Protein AF-A0A960SHI4-F1 (afdb_monomer)

pLDDT: mean 89.08, std 7.92, range [52.72, 95.56]

Nearest PDB structures (foldseek):
  7mfm-assembly1_I  TM=9.361E-01  e=1.397E-05  Bacillus subtilis
  6s6s-assembly1_F  TM=9.380E-01  e=4.345E-03  Azospirillum brasilense
  8oh5-assembly1_C  TM=8.347E-01  e=2.510E-02  Sporomusa ovata DSM 2662
  7ljs-assembly1_B  TM=8.262E-01  e=5.623E-01  Sus scrofa
  7lju-assembly2_C  TM=8.975E-01  e=1.064E+00  Sus scrofa

Radius of gyration: 10.8 Å; Cα contacts (8 Å, |Δi|>4): 82; chains: 1; bounding box: 27×14×28 Å

Structure (mmCIF, N/CA/C/O backbone):
data_AF-A0A960SHI4-F1
#
_entry.id   AF-A0A960SHI4-F1
#
loop_
_atom_site.group_PDB
_atom_site.id
_atom_site.type_symbol
_atom_site.label_atom_id
_atom_site.label_alt_id
_atom_site.label_comp_id
_atom_site.label_asym_id
_atom_site.label_entity_id
_atom_site.label_seq_id
_atom_site.pdbx_PDB_ins_code
_atom_site.Cartn_x
_atom_site.Cartn_y
_atom_site.Cartn_z
_atom_site.occupancy
_atom_site.B_iso_or_equiv
_atom_site.auth_seq_id
_atom_site.auth_comp_id
_atom_site.auth_asym_id
_atom_site.auth_atom_id
_atom_site.pdbx_PDB_model_num
ATOM 1 N N . SER A 1 1 ? -2.856 -0.206 -15.590 1.00 52.72 1 SER A N 1
ATOM 2 C CA . SER A 1 1 ? -2.592 -0.498 -14.166 1.00 52.72 1 SER A CA 1
ATOM 3 C C . SER A 1 1 ? -3.663 -1.453 -13.672 1.00 52.72 1 SER A C 1
ATOM 5 O O . SER A 1 1 ? -4.827 -1.217 -13.972 1.00 52.72 1 SER A O 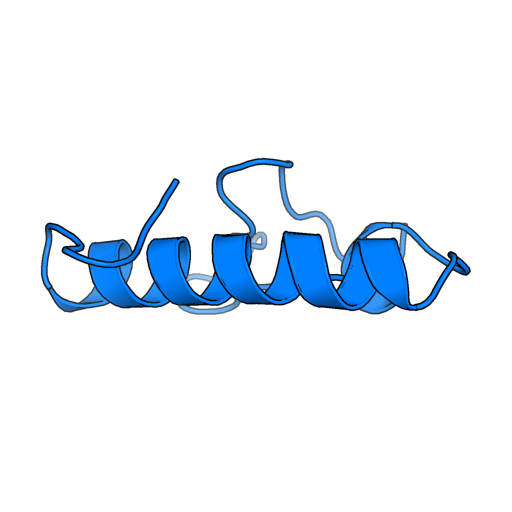1
ATOM 7 N N . ASN A 1 2 ? -3.270 -2.563 -13.034 1.00 69.06 2 ASN A N 1
ATOM 8 C CA . ASN A 1 2 ? -4.113 -3.762 -12.893 1.00 69.06 2 ASN A CA 1
ATOM 9 C C . ASN A 1 2 ? -5.354 -3.541 -12.005 1.00 69.06 2 ASN A C 1
ATOM 11 O O . ASN A 1 2 ? -6.436 -4.000 -12.353 1.00 69.06 2 ASN A O 1
ATOM 15 N N . ALA A 1 3 ? -5.235 -2.760 -10.932 1.00 78.38 3 ALA A N 1
ATOM 16 C CA . ALA A 1 3 ? -6.357 -2.270 -10.137 1.00 78.38 3 ALA A CA 1
ATOM 17 C C . ALA A 1 3 ? -6.392 -0.734 -10.149 1.00 78.38 3 ALA A C 1
ATOM 19 O O . ALA A 1 3 ? -5.362 -0.073 -9.983 1.00 78.38 3 ALA A O 1
ATOM 20 N N . LYS A 1 4 ? -7.585 -0.153 -10.329 1.00 77.50 4 LYS A N 1
ATOM 21 C CA . LYS A 1 4 ? -7.794 1.296 -10.214 1.00 77.50 4 LYS A CA 1
ATOM 22 C C . LYS A 1 4 ? -7.816 1.672 -8.735 1.00 77.50 4 LYS A C 1
ATOM 24 O O . LYS A 1 4 ? -8.854 1.532 -8.101 1.00 77.50 4 LYS A O 1
ATOM 29 N N . ALA 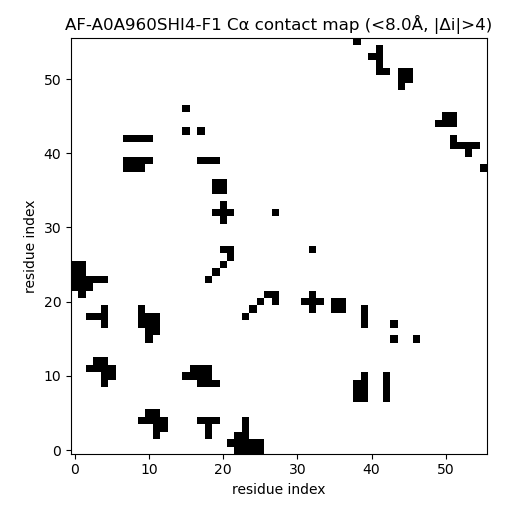A 1 5 ? -6.681 2.123 -8.212 1.00 81.69 5 ALA A N 1
ATOM 30 C CA . ALA A 1 5 ? -6.595 2.737 -6.894 1.00 81.69 5 ALA A CA 1
ATOM 31 C C . ALA A 1 5 ? -5.745 4.011 -6.947 1.00 81.69 5 ALA A C 1
ATOM 33 O O . ALA A 1 5 ? -4.608 3.996 -7.447 1.00 81.69 5 ALA A O 1
ATOM 34 N N . GLU A 1 6 ? -6.310 5.115 -6.455 1.00 81.44 6 GLU A N 1
ATOM 35 C CA . GLU A 1 6 ? -5.620 6.404 -6.430 1.00 81.44 6 GLU A CA 1
ATOM 36 C C . GLU A 1 6 ? -4.399 6.362 -5.513 1.00 81.44 6 GLU A C 1
ATOM 38 O O . GLU A 1 6 ? -4.375 5.698 -4.475 1.00 81.44 6 GLU A O 1
ATOM 43 N N . TYR A 1 7 ? -3.341 7.058 -5.924 1.00 75.38 7 TYR A N 1
ATOM 44 C CA . TYR A 1 7 ? -2.135 7.160 -5.114 1.00 75.38 7 TYR A CA 1
ATOM 45 C C . TYR A 1 7 ? -2.413 8.018 -3.877 1.00 75.38 7 TYR A C 1
ATOM 47 O O . TYR A 1 7 ? -2.904 9.133 -4.001 1.00 75.38 7 TYR A O 1
ATOM 55 N N . GLY A 1 8 ? -2.076 7.506 -2.692 1.00 74.94 8 GLY A N 1
ATOM 56 C CA . GLY A 1 8 ? -2.359 8.168 -1.415 1.00 74.94 8 GLY A CA 1
ATOM 57 C C . GLY A 1 8 ? -3.621 7.647 -0.728 1.00 74.94 8 GLY A C 1
ATOM 58 O O . GLY A 1 8 ? -3.619 7.5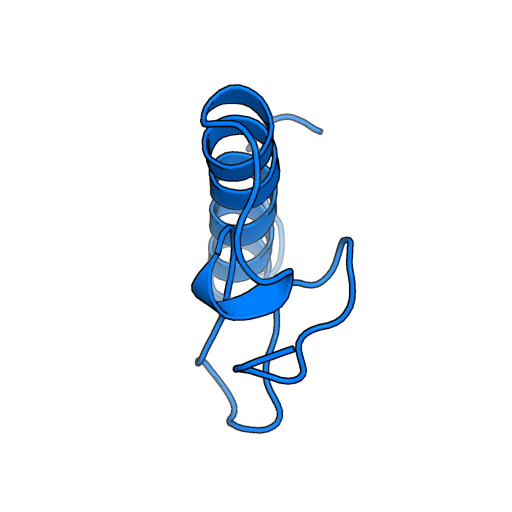35 0.495 1.00 74.94 8 GLY A O 1
ATOM 59 N N . GLU A 1 9 ? -4.638 7.239 -1.491 1.00 79.31 9 GLU A N 1
ATOM 60 C CA . GLU A 1 9 ? -5.850 6.605 -0.950 1.00 79.31 9 GLU A CA 1
ATOM 61 C C . GLU A 1 9 ? -5.797 5.078 -1.010 1.00 79.31 9 GLU A C 1
ATOM 63 O O . GLU A 1 9 ? -6.347 4.408 -0.144 1.00 79.31 9 GLU A O 1
ATOM 68 N N . TYR A 1 10 ? -5.140 4.513 -2.029 1.00 89.94 10 TYR A N 1
ATOM 69 C CA . TYR A 1 10 ? -4.963 3.070 -2.261 1.00 89.94 10 TYR A CA 1
ATOM 70 C C . TYR A 1 10 ? -6.261 2.252 -2.320 1.00 89.94 10 TYR A C 1
ATOM 72 O O . TYR A 1 10 ? -6.213 1.030 -2.445 1.00 89.94 10 TYR A O 1
ATOM 80 N N . ARG A 1 11 ? -7.415 2.912 -2.277 1.00 91.19 11 ARG A N 1
ATOM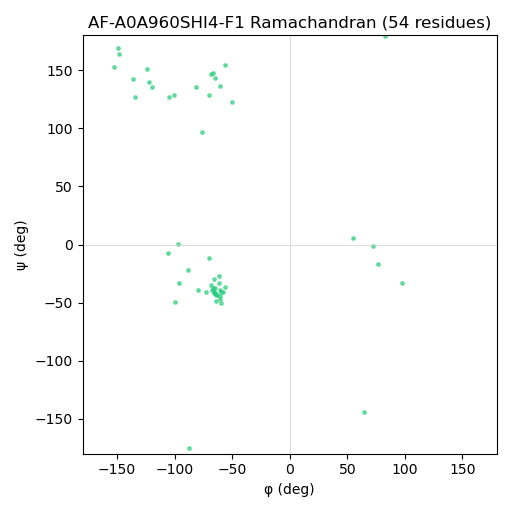 81 C CA . ARG A 1 11 ? -8.751 2.334 -2.306 1.00 91.19 11 ARG A CA 1
ATOM 82 C C . ARG A 1 11 ? -9.148 2.021 -3.743 1.00 91.19 11 ARG A C 1
ATOM 84 O O . ARG A 1 11 ? -8.923 2.825 -4.645 1.00 91.19 11 ARG A O 1
ATOM 91 N N . THR A 1 12 ? -9.726 0.846 -3.953 1.00 91.56 12 THR A N 1
ATOM 92 C CA . THR A 1 12 ? -10.254 0.443 -5.260 1.00 91.56 12 THR A CA 1
ATOM 93 C C . THR A 1 12 ? -11.699 0.911 -5.451 1.00 91.56 12 THR A C 1
ATOM 95 O O . THR A 1 12 ? -12.275 1.599 -4.610 1.00 91.56 12 THR A O 1
ATOM 98 N N . ASN A 1 13 ? -12.322 0.518 -6.561 1.00 88.69 13 ASN A N 1
ATOM 99 C CA . ASN A 1 13 ? -13.750 0.732 -6.788 1.00 88.69 13 ASN A CA 1
ATOM 100 C C . ASN A 1 13 ? -14.656 -0.134 -5.892 1.00 88.69 13 ASN A C 1
ATOM 102 O O . ASN A 1 13 ? -15.863 0.093 -5.873 1.00 88.69 13 ASN A O 1
ATOM 106 N N . VAL A 1 14 ? -14.104 -1.131 -5.195 1.00 91.38 14 VAL A N 1
ATOM 107 C CA . VAL A 1 14 ? -14.842 -1.972 -4.246 1.00 91.38 14 VAL A CA 1
ATOM 108 C C . VAL A 1 14 ? -14.549 -1.485 -2.829 1.00 91.38 14 VAL A C 1
ATOM 110 O O . VAL A 1 14 ? -13.390 -1.313 -2.447 1.00 91.38 14 VAL A O 1
ATOM 113 N N . ASP A 1 15 ? -15.608 -1.242 -2.057 1.00 91.75 15 ASP A N 1
ATOM 114 C CA . ASP A 1 15 ? -15.494 -0.791 -0.671 1.00 91.75 15 ASP A CA 1
ATOM 115 C C . ASP A 1 15 ? -14.733 -1.817 0.184 1.00 91.75 15 ASP A C 1
ATOM 117 O O 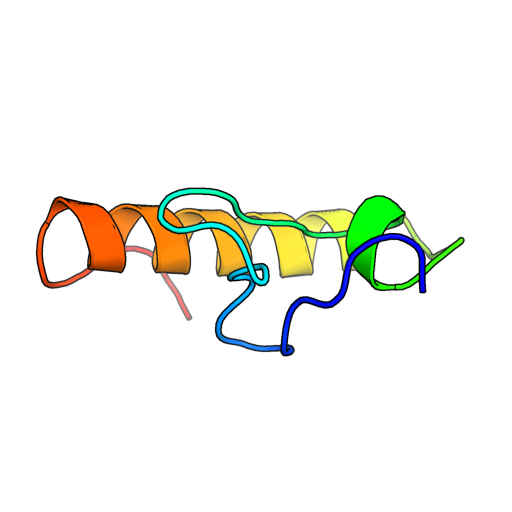. ASP A 1 15 ? -14.914 -3.024 0.028 1.00 91.75 15 ASP A O 1
ATOM 121 N N . GLY A 1 16 ? -13.825 -1.340 1.035 1.00 91.19 16 GLY A N 1
ATOM 122 C CA . GLY A 1 16 ? -12.942 -2.193 1.836 1.00 91.19 16 GLY A CA 1
ATOM 123 C C . GLY A 1 16 ? -11.815 -2.903 1.068 1.00 91.19 16 GLY A C 1
ATOM 124 O O . GLY A 1 16 ? -11.001 -3.581 1.694 1.00 91.19 16 GLY A O 1
ATOM 125 N N . VAL A 1 17 ? -11.709 -2.744 -0.258 1.00 93.25 17 VAL A N 1
ATOM 126 C CA . VAL A 1 17 ? -10.642 -3.360 -1.064 1.00 93.25 17 VAL A CA 1
ATOM 127 C C . VAL A 1 17 ? -9.603 -2.316 -1.461 1.00 93.25 17 VAL A C 1
ATOM 129 O O . VAL A 1 17 ? -9.927 -1.290 -2.066 1.00 93.25 17 VAL A O 1
ATOM 132 N N . PHE A 1 18 ? -8.336 -2.612 -1.170 1.00 94.06 18 PHE A N 1
ATOM 133 C CA . PHE A 1 18 ? -7.194 -1.727 -1.397 1.00 94.06 18 PHE A CA 1
ATOM 134 C C . PHE A 1 18 ? -6.129 -2.411 -2.262 1.00 94.06 18 PHE A C 1
ATOM 136 O O . PHE A 1 18 ? -5.985 -3.632 -2.232 1.00 94.06 18 PHE A O 1
ATOM 143 N N . ALA A 1 19 ? -5.370 -1.628 -3.028 1.00 94.19 19 ALA A N 1
ATOM 144 C CA . ALA A 1 19 ? -4.309 -2.124 -3.900 1.00 94.19 19 ALA A CA 1
ATOM 145 C C . ALA A 1 19 ? -3.047 -1.255 -3.805 1.00 94.19 19 ALA A C 1
ATOM 147 O O . ALA A 1 19 ? -3.125 -0.031 -3.734 1.00 94.19 19 ALA A O 1
ATOM 148 N N . ALA A 1 20 ? -1.877 -1.894 -3.860 1.00 94.25 20 ALA A N 1
ATOM 149 C CA . ALA A 1 20 ? -0.559 -1.261 -3.806 1.00 94.25 20 ALA A CA 1
ATOM 150 C C . ALA A 1 20 ? 0.464 -2.050 -4.638 1.00 94.25 20 ALA A C 1
ATOM 152 O O . ALA A 1 20 ? 0.229 -3.206 -4.996 1.00 94.25 20 ALA A O 1
ATOM 153 N N . GLY A 1 21 ? 1.604 -1.427 -4.939 1.00 92.06 21 GLY A N 1
ATOM 154 C CA . GLY A 1 21 ? 2.711 -2.068 -5.646 1.00 92.06 21 GLY A CA 1
ATOM 155 C C . GLY A 1 21 ? 2.326 -2.461 -7.070 1.00 92.06 21 GL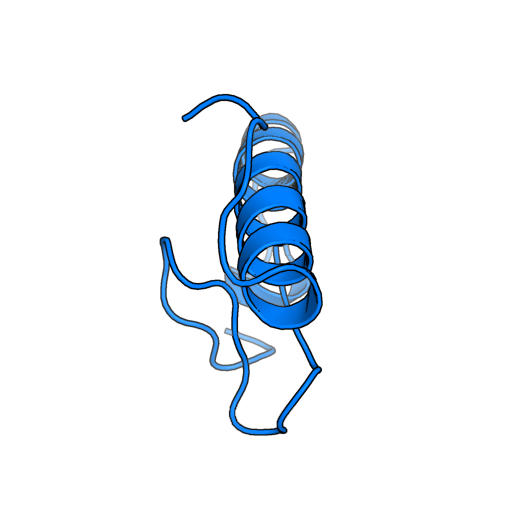Y A C 1
ATOM 156 O O . GLY A 1 21 ? 1.548 -1.765 -7.727 1.00 92.06 21 GLY A O 1
ATOM 157 N N . ASP A 1 22 ? 2.835 -3.592 -7.549 1.00 92.25 22 ASP A N 1
ATOM 158 C CA . ASP A 1 22 ? 2.649 -4.032 -8.937 1.00 92.25 22 ASP A CA 1
ATOM 159 C C . ASP A 1 22 ? 1.174 -4.270 -9.312 1.00 92.25 22 ASP A C 1
ATOM 161 O O . ASP A 1 22 ? 0.777 -4.075 -10.464 1.00 92.25 22 ASP A O 1
ATOM 165 N N . ALA A 1 23 ? 0.321 -4.600 -8.337 1.00 88.06 23 ALA A N 1
ATOM 166 C CA . ALA A 1 23 ? -1.123 -4.714 -8.541 1.00 88.06 23 ALA A CA 1
ATOM 167 C C . ALA A 1 23 ? -1.777 -3.362 -8.887 1.00 88.06 23 ALA A C 1
ATOM 169 O O . ALA A 1 23 ? -2.757 -3.309 -9.624 1.00 88.06 23 ALA A O 1
ATOM 170 N N . ARG A 1 24 ? -1.226 -2.247 -8.405 1.00 89.19 24 ARG A N 1
ATOM 171 C CA . ARG A 1 24 ? -1.755 -0.903 -8.664 1.00 89.19 24 ARG A CA 1
ATOM 172 C C . ARG A 1 24 ? -0.992 -0.191 -9.771 1.00 89.19 24 ARG A C 1
ATOM 174 O O . ARG A 1 24 ? -1.600 0.341 -10.691 1.00 89.19 24 ARG A O 1
ATOM 181 N N . ARG A 1 25 ? 0.337 -0.169 -9.698 1.00 84.12 25 ARG A N 1
ATOM 182 C CA . ARG A 1 25 ? 1.213 0.596 -10.597 1.00 84.12 25 ARG A CA 1
ATOM 183 C C . ARG A 1 25 ? 1.612 -0.185 -11.855 1.00 84.12 25 ARG A C 1
ATOM 185 O O . ARG A 1 25 ? 1.903 0.439 -12.871 1.00 84.12 25 ARG A O 1
ATOM 192 N N . GLY A 1 26 ? 1.543 -1.516 -11.832 1.00 86.19 26 GLY A N 1
ATOM 193 C CA . GLY A 1 26 ? 2.257 -2.360 -12.794 1.00 86.19 26 GLY A CA 1
ATOM 194 C C . GLY A 1 26 ? 3.714 -2.564 -12.369 1.00 86.19 26 GLY A C 1
ATOM 195 O O . GLY A 1 26 ? 4.124 -2.048 -11.331 1.00 86.19 26 GLY A O 1
ATOM 196 N N . GLN A 1 27 ? 4.471 -3.328 -13.157 1.00 88.12 27 GLN A N 1
ATOM 197 C CA . GLN A 1 27 ? 5.829 -3.766 -12.819 1.00 88.12 27 GLN A CA 1
ATOM 198 C C . GLN A 1 27 ? 6.720 -2.597 -12.359 1.00 88.12 27 GLN A C 1
ATOM 200 O O . GLN A 1 27 ? 6.879 -1.607 -13.077 1.00 88.12 27 GLN A O 1
ATOM 205 N N . SER A 1 28 ? 7.274 -2.695 -11.149 1.00 86.88 28 SER A N 1
ATOM 206 C CA . SER A 1 28 ? 7.997 -1.600 -10.497 1.00 86.88 28 SER A CA 1
ATOM 207 C C . SER A 1 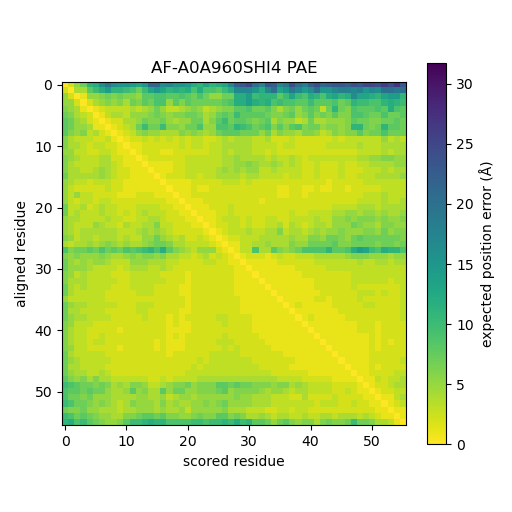28 ? 9.110 -2.118 -9.571 1.00 86.88 28 SER A C 1
ATOM 209 O O . SER A 1 28 ? 9.218 -3.306 -9.284 1.00 86.88 28 SER A O 1
ATOM 211 N N . LEU A 1 29 ? 9.976 -1.218 -9.091 1.00 92.25 29 LEU A N 1
ATOM 212 C CA . LEU A 1 29 ? 11.014 -1.559 -8.111 1.00 92.25 29 LEU A CA 1
ATOM 213 C C . LEU A 1 29 ? 10.404 -1.959 -6.759 1.00 92.25 29 LEU A C 1
ATOM 215 O O . LEU A 1 29 ? 9.421 -1.361 -6.313 1.00 92.25 29 LEU A O 1
ATOM 219 N N . ILE A 1 30 ? 11.070 -2.874 -6.048 1.00 93.25 30 ILE A N 1
ATOM 220 C CA . ILE A 1 30 ? 10.648 -3.348 -4.718 1.00 93.25 30 ILE A CA 1
ATOM 221 C C . ILE A 1 30 ? 10.477 -2.212 -3.699 1.00 93.25 30 ILE A C 1
ATOM 223 O O . ILE A 1 30 ? 9.541 -2.222 -2.904 1.00 93.25 30 ILE A O 1
ATOM 227 N N . VAL A 1 31 ? 11.327 -1.182 -3.759 1.00 95.00 31 VAL A N 1
ATOM 228 C CA . VAL A 1 31 ? 11.246 -0.018 -2.860 1.00 95.00 31 VAL A CA 1
ATOM 229 C C . VAL A 1 31 ? 9.921 0.732 -3.009 1.00 95.00 31 VAL A C 1
ATOM 231 O O . VAL A 1 31 ? 9.365 1.226 -2.028 1.00 95.00 31 VAL A O 1
ATOM 234 N N . TRP A 1 32 ? 9.359 0.756 -4.218 1.00 92.19 32 TRP A N 1
ATOM 235 C CA . TRP A 1 32 ? 8.058 1.361 -4.461 1.00 92.19 32 TRP A CA 1
ATOM 236 C C . TRP A 1 32 ? 6.927 0.518 -3.893 1.00 92.19 32 TRP A C 1
ATOM 238 O O . TRP A 1 32 ? 6.021 1.080 -3.286 1.00 92.19 32 TRP A O 1
ATOM 248 N N . ALA A 1 33 ? 6.992 -0.807 -4.037 1.00 92.44 33 ALA A N 1
ATOM 249 C CA . ALA A 1 33 ? 6.023 -1.702 -3.412 1.00 92.44 33 ALA A CA 1
ATOM 250 C C . ALA A 1 33 ? 6.037 -1.566 -1.879 1.00 92.44 33 ALA A C 1
ATOM 252 O O . ALA A 1 33 ? 4.972 -1.514 -1.270 1.00 92.44 33 ALA A O 1
ATOM 253 N N . ILE A 1 34 ? 7.215 -1.407 -1.262 1.00 93.94 34 ILE A N 1
ATOM 254 C CA . ILE A 1 34 ? 7.339 -1.150 0.183 1.00 93.94 34 ILE A CA 1
ATOM 255 C C . ILE A 1 34 ? 6.700 0.193 0.556 1.00 93.94 34 ILE A C 1
ATOM 257 O O . ILE A 1 34 ? 5.902 0.261 1.492 1.00 93.94 34 ILE A O 1
ATOM 261 N N . ASN A 1 35 ? 7.023 1.262 -0.176 1.00 93.06 35 ASN A N 1
ATOM 262 C CA . ASN A 1 35 ? 6.467 2.587 0.091 1.00 93.06 35 ASN A CA 1
ATOM 263 C C . ASN A 1 35 ? 4.935 2.608 -0.047 1.00 93.06 35 ASN A C 1
ATOM 265 O O . ASN A 1 35 ? 4.232 3.097 0.834 1.00 93.06 35 ASN A O 1
ATOM 269 N N . GLU A 1 36 ? 4.408 2.032 -1.127 1.00 94.12 36 GLU A N 1
ATOM 270 C CA . GLU A 1 36 ? 2.964 1.950 -1.352 1.00 94.12 36 GLU A CA 1
ATOM 271 C C . GLU A 1 36 ? 2.266 1.019 -0.364 1.00 94.12 36 GLU A C 1
ATOM 273 O O . GLU A 1 36 ? 1.154 1.319 0.056 1.00 94.12 36 GLU A O 1
ATOM 278 N N . GLY A 1 37 ? 2.914 -0.070 0.056 1.00 94.25 37 GLY A N 1
ATOM 279 C CA . GLY A 1 37 ? 2.385 -0.965 1.082 1.00 94.25 37 GLY A CA 1
ATOM 280 C C . GLY A 1 37 ? 2.159 -0.247 2.413 1.00 94.25 37 GLY A C 1
ATOM 281 O O . GLY A 1 37 ? 1.117 -0.427 3.040 1.00 94.25 37 GLY A O 1
ATOM 282 N N . ARG A 1 38 ? 3.081 0.641 2.814 1.00 95.31 38 ARG A N 1
ATOM 283 C CA . ARG A 1 38 ? 2.913 1.486 4.013 1.00 95.31 38 ARG A CA 1
ATOM 284 C C . ARG A 1 38 ? 1.749 2.466 3.857 1.00 95.31 38 ARG A C 1
ATOM 286 O O . ARG A 1 38 ? 0.960 2.633 4.785 1.00 95.31 38 ARG A O 1
ATOM 293 N N . GLY A 1 39 ? 1.615 3.071 2.678 1.00 94.31 39 GLY A N 1
ATOM 294 C CA . GLY A 1 39 ? 0.494 3.954 2.367 1.00 94.31 39 GLY A CA 1
ATOM 295 C C . GLY A 1 39 ? -0.858 3.232 2.393 1.00 94.31 39 GLY A C 1
ATOM 296 O O . GLY A 1 39 ? -1.808 3.728 2.995 1.00 94.31 39 GLY A O 1
ATOM 297 N N . ALA A 1 40 ? -0.932 2.031 1.819 1.00 94.75 40 ALA A N 1
ATOM 298 C CA . ALA A 1 40 ? -2.140 1.214 1.833 1.00 94.75 40 ALA A CA 1
ATOM 299 C C . ALA A 1 40 ? -2.511 0.758 3.249 1.00 94.75 40 ALA A C 1
ATOM 301 O O . ALA A 1 40 ? -3.676 0.849 3.621 1.00 94.75 40 ALA A O 1
ATOM 302 N N . ALA A 1 41 ? -1.537 0.355 4.072 1.00 95.38 41 ALA A N 1
ATOM 303 C CA . ALA A 1 41 ? -1.782 0.004 5.472 1.00 95.38 41 ALA A CA 1
ATOM 304 C C . ALA A 1 41 ? -2.411 1.169 6.252 1.00 95.38 41 ALA A C 1
ATOM 306 O O . ALA A 1 41 ? -3.363 0.976 7.004 1.00 95.38 41 ALA A O 1
ATOM 307 N N . ARG A 1 42 ? -1.938 2.397 6.018 1.00 94.88 42 ARG A N 1
ATOM 308 C CA . ARG A 1 42 ? -2.531 3.602 6.606 1.00 94.88 42 ARG A CA 1
ATOM 309 C C . ARG A 1 42 ? -3.950 3.873 6.107 1.00 94.88 42 ARG A C 1
ATOM 311 O O . ARG A 1 42 ? -4.797 4.291 6.898 1.00 94.88 42 ARG A O 1
ATOM 318 N N . ALA A 1 43 ? -4.204 3.684 4.815 1.00 93.56 43 ALA A N 1
ATOM 319 C CA . ALA A 1 43 ? -5.533 3.866 4.242 1.00 93.56 43 ALA A CA 1
ATOM 320 C C . ALA A 1 43 ? -6.537 2.859 4.822 1.00 93.56 43 ALA A C 1
ATOM 322 O O . ALA A 1 43 ? -7.629 3.255 5.222 1.00 93.56 43 ALA A O 1
ATOM 323 N N . VAL A 1 44 ? -6.129 1.593 4.953 1.00 94.88 44 VAL A N 1
ATOM 324 C CA . VAL A 1 44 ? -6.910 0.533 5.609 1.00 94.88 44 VAL A CA 1
ATOM 325 C C . VAL A 1 44 ? -7.190 0.894 7.068 1.00 94.88 44 VAL A C 1
ATOM 327 O O . VAL A 1 44 ? -8.341 0.876 7.491 1.00 94.88 44 VAL A O 1
ATOM 330 N N . ASP A 1 45 ? -6.163 1.282 7.827 1.00 95.31 45 ASP A N 1
ATOM 331 C CA . ASP A 1 45 ? -6.301 1.657 9.239 1.00 95.31 45 ASP A CA 1
ATOM 332 C C . ASP A 1 45 ? -7.245 2.857 9.418 1.00 95.31 45 ASP A C 1
ATOM 334 O O . ASP A 1 45 ? -8.160 2.827 10.235 1.00 95.31 45 ASP A O 1
ATOM 338 N N . THR A 1 46 ? -7.111 3.886 8.576 1.00 94.12 46 THR A N 1
ATOM 339 C CA . THR A 1 46 ? -8.011 5.052 8.590 1.00 94.12 46 THR A CA 1
ATOM 340 C C . THR A 1 46 ? -9.443 4.671 8.214 1.00 94.12 46 THR A C 1
ATOM 342 O O . THR A 1 46 ? -10.382 5.201 8.799 1.00 94.12 46 THR A O 1
ATOM 345 N N . HIS A 1 47 ? -9.628 3.753 7.264 1.00 93.56 47 HIS A N 1
ATOM 346 C CA . HIS A 1 47 ? -10.950 3.288 6.850 1.00 93.56 47 HIS A CA 1
ATOM 347 C C . HIS A 1 47 ? -11.658 2.496 7.958 1.00 93.56 47 HIS A C 1
ATOM 349 O O . HIS A 1 47 ? -12.855 2.678 8.157 1.00 93.56 47 HIS A O 1
ATOM 355 N N . LEU A 1 48 ? -10.923 1.666 8.705 1.00 94.12 48 LEU A N 1
ATOM 356 C CA . LEU A 1 48 ? -11.477 0.859 9.796 1.00 94.12 48 LEU A CA 1
ATOM 357 C C . LEU A 1 48 ? -11.668 1.656 11.096 1.00 94.12 48 LEU A C 1
ATOM 359 O O . LEU A 1 48 ? -12.661 1.466 11.793 1.00 94.12 48 LEU A O 1
ATOM 363 N N . MET A 1 49 ? -10.724 2.540 11.428 1.00 95.56 49 MET A N 1
ATOM 364 C CA . MET A 1 49 ? -10.654 3.218 12.731 1.00 95.56 49 MET A CA 1
ATOM 365 C C . MET A 1 49 ? -11.081 4.696 12.685 1.00 95.56 49 MET A C 1
ATOM 367 O O . MET A 1 49 ? -11.133 5.361 13.720 1.00 95.56 49 MET A O 1
ATOM 371 N N . GLY A 1 50 ? -11.326 5.260 11.497 1.00 92.31 50 GLY A N 1
ATOM 372 C CA . GLY A 1 50 ? -11.630 6.682 11.274 1.00 92.31 50 GLY A CA 1
ATOM 373 C C . GLY A 1 50 ? -10.414 7.623 11.334 1.00 92.31 50 GLY A C 1
ATOM 374 O O . GLY A 1 50 ? -10.477 8.754 10.856 1.00 92.31 50 GLY A O 1
ATOM 375 N N . LYS A 1 51 ? -9.288 7.172 11.897 1.00 90.50 51 LYS A N 1
ATOM 376 C CA . LYS A 1 51 ? -7.992 7.869 11.936 1.00 90.50 51 LYS A CA 1
ATOM 377 C C . LYS A 1 51 ? -6.861 6.848 12.019 1.00 90.50 51 LYS A C 1
ATOM 379 O O . LYS A 1 51 ? -7.053 5.786 12.596 1.00 90.50 51 LYS A O 1
ATOM 384 N N . SER A 1 52 ? -5.678 7.198 11.516 1.00 92.94 52 SER A N 1
ATOM 385 C CA . SER A 1 52 ? -4.490 6.347 11.617 1.00 92.94 52 SER A CA 1
ATOM 386 C C . SER A 1 52 ? -3.335 7.052 12.314 1.00 92.94 52 SER A C 1
ATOM 388 O O . SER A 1 52 ? -3.072 8.234 12.073 1.00 92.94 52 SER A O 1
ATOM 390 N N . TYR A 1 53 ? -2.628 6.294 13.149 1.00 93.25 53 TYR A N 1
ATOM 391 C CA . TYR A 1 53 ? -1.380 6.700 13.801 1.00 93.25 53 TYR A CA 1
ATOM 392 C C . TYR A 1 53 ? -0.138 6.204 13.051 1.00 93.25 53 TYR A C 1
ATOM 394 O O . TYR A 1 53 ? 0.988 6.457 13.481 1.00 93.25 53 TYR A O 1
ATOM 402 N N . LEU A 1 54 ? -0.327 5.502 11.929 1.00 91.62 54 LEU A N 1
ATOM 403 C CA . LEU A 1 54 ? 0.777 5.047 11.100 1.00 91.62 54 LEU A CA 1
ATOM 404 C C . LEU A 1 54 ? 1.480 6.243 10.430 1.00 91.62 54 LEU A C 1
ATOM 406 O O . LEU A 1 54 ? 0.830 7.243 10.091 1.00 91.62 54 LEU A O 1
ATOM 410 N N . PRO A 1 55 ? 2.807 6.160 10.217 1.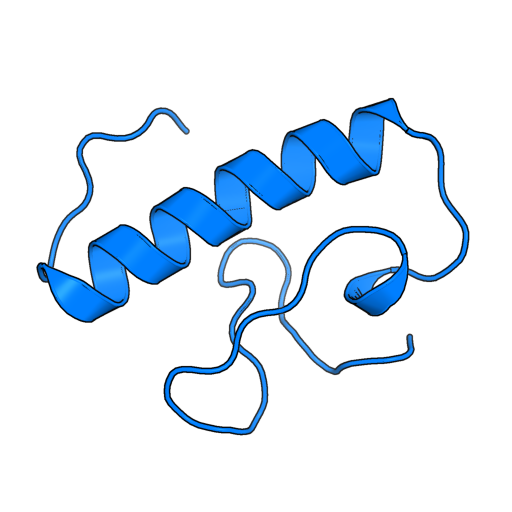00 86.25 55 PRO A N 1
ATOM 411 C CA . PRO A 1 55 ? 3.571 7.245 9.606 1.00 86.25 55 PRO A CA 1
ATOM 412 C C . PRO A 1 55 ? 3.041 7.681 8.226 1.00 86.25 55 PRO A C 1
ATOM 414 O O . PRO A 1 55 ? 2.385 6.910 7.520 1.00 86.25 55 PRO A O 1
ATOM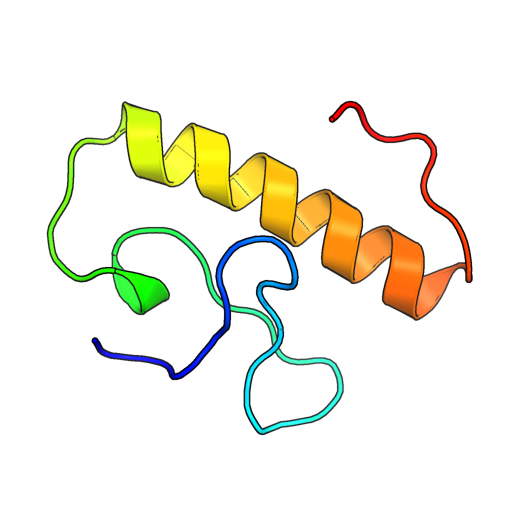 417 N N . ARG A 1 56 ? 3.319 8.943 7.857 1.00 76.88 56 ARG A N 1
ATOM 418 C CA . ARG A 1 56 ? 3.198 9.439 6.469 1.00 76.88 56 ARG A CA 1
ATOM 419 C C . ARG A 1 56 ? 4.280 8.790 5.606 1.00 76.88 56 ARG A C 1
ATOM 421 O O . ARG A 1 56 ? 5.418 8.643 6.109 1.00 76.88 56 ARG A O 1
#

Secondary structure (DSSP, 8-state):
--S---TTT-B-SSTT-B--THHHHSS--HHHHHHHHHHHHHHHHHHHHSS--S--

Solvent-accessible surface area (backbone atoms only — not comparable to full-atom values): 3216 Å² total; per-residue (Å²): 96,79,39,69,35,52,89,83,54,14,43,38,92,49,87,97,40,67,45,44,26,50,52,24,70,31,94,70,60,69,68,54,30,54,54,34,43,52,42,31,51,34,34,52,40,23,70,77,65,75,56,58,88,62,79,134

Mean predicted aligned error: 3.92 Å

Sequence (56 aa):
SNAKAEYGEYRTNVDGVFAAGDARRGQSLIVWAINEGRGAARAVDTHLMGKSYLPR

Foldseek 3Di:
DQFDDDQLLQDGPDPLDGDADCNHPNDDDPVRRVVRVQSRVQNNCCSVPVHDPRDD